Protein AF-A0A842D3A0-F1 (afdb_monomer)

Mean predicted aligned error: 6.14 Å

Foldseek 3Di:
DLVVLLVLLLVLLVLLQVQLVVLLVCLVPPPDDVVVSVVSNVSSVVSNVLSVVSNVLSVVSPPAHDPVSLVSLLVSLVVQCVQVVDPPDDDPNVSSVSSNVSSVVNVVVVVVVVVVVVVVVVVVVVVVVVVVD

Organism: NCBI:txid1552123

Sequence (133 aa):
MLLTARILVRIVCVVEFIFAFIAFIASFMGDGTQQEASIIGLIGLGLVIHGISGLVVASFMTWYISAKQIIFLILSGILLLCANLIEGVYINPTVGFLYIFAGIISVLYNLKAQQDEGEEKARQDKLNNEMNE

Solvent-accessible surface area (backbone atoms only — not comparable to full-atom values): 6808 Å² total; per-residue (Å²): 96,56,67,56,28,33,52,49,41,47,54,41,24,53,51,31,44,53,53,16,52,51,28,43,52,47,33,77,71,51,93,58,56,76,65,57,29,48,51,38,35,52,49,16,51,49,29,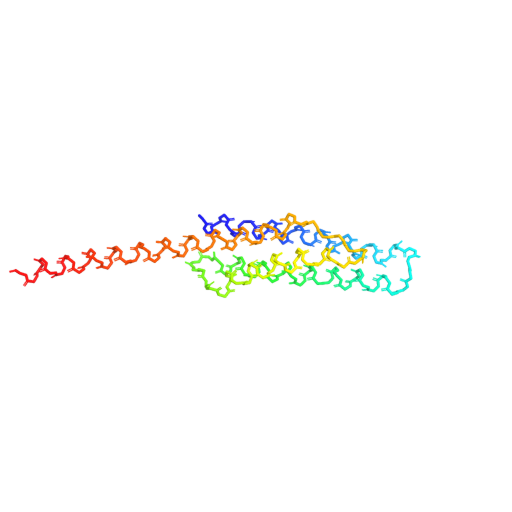42,55,49,22,52,51,40,46,53,51,36,65,58,47,72,88,57,79,53,69,65,58,35,51,47,28,36,52,52,10,50,52,43,44,55,49,48,74,41,86,97,43,86,52,71,52,65,51,14,52,50,28,32,49,28,18,51,43,48,49,56,44,52,56,50,54,54,49,54,54,50,52,50,49,56,50,52,53,50,54,53,52,66,73,74,110

Secondary structure (DSSP, 8-state):
-HHHHHHHHHHHHHHHHHHHHHHHHHHHH--S-HHHHHHHHHHHHHHHHHHHHHHHHHHHTTT---HHHHHHHHHHHHHHHHHTTSTT----HHHHHHHHHHHHHHHHHHHHHHHHHHHHHHHHHHHHHHH--

Structure (mmCIF, N/CA/C/O backbone):
data_AF-A0A842D3A0-F1
#
_entry.id   AF-A0A842D3A0-F1
#
loop_
_atom_site.group_PDB
_atom_site.id
_atom_site.type_symbol
_atom_site.label_atom_id
_atom_site.label_alt_id
_atom_site.label_comp_id
_atom_site.label_asym_id
_atom_site.label_entity_id
_atom_site.label_seq_id
_atom_site.pdbx_PDB_ins_code
_atom_site.Cartn_x
_atom_site.Cartn_y
_atom_site.Cartn_z
_atom_site.occupancy
_atom_site.B_iso_or_equiv
_atom_site.auth_seq_id
_atom_site.auth_comp_id
_atom_site.auth_asym_id
_atom_site.auth_atom_id
_atom_site.pdbx_PDB_model_num
ATOM 1 N N . MET A 1 1 ? -12.328 -8.180 8.471 1.00 76.62 1 MET A N 1
ATOM 2 C CA . MET A 1 1 ? -11.920 -6.858 7.940 1.00 76.62 1 MET A CA 1
ATOM 3 C C . MET A 1 1 ? -10.402 -6.693 7.971 1.00 76.62 1 MET A C 1
ATOM 5 O O . MET A 1 1 ? -9.816 -6.552 6.909 1.00 76.62 1 MET A O 1
ATOM 9 N N . LEU A 1 2 ? -9.745 -6.820 9.134 1.00 83.00 2 LEU A N 1
ATOM 10 C CA . LEU A 1 2 ? -8.279 -6.708 9.243 1.00 83.00 2 LEU A CA 1
ATOM 11 C C . LEU A 1 2 ? -7.508 -7.718 8.371 1.00 83.00 2 LEU A C 1
ATOM 13 O O . LEU A 1 2 ? -6.567 -7.358 7.671 1.00 83.00 2 LEU A O 1
ATOM 17 N N . LEU A 1 3 ? -7.945 -8.985 8.377 1.00 87.06 3 LEU A N 1
ATOM 18 C CA . LEU A 1 3 ? -7.373 -10.038 7.530 1.00 87.06 3 LEU A CA 1
ATOM 19 C C . LEU A 1 3 ? -7.492 -9.694 6.039 1.00 87.06 3 LEU A C 1
ATOM 21 O O . LEU A 1 3 ? -6.542 -9.877 5.287 1.00 87.06 3 LEU A O 1
ATOM 25 N N . THR A 1 4 ? -8.640 -9.153 5.627 1.00 87.56 4 THR A N 1
ATOM 26 C CA . THR A 1 4 ? -8.901 -8.723 4.249 1.00 87.56 4 THR A CA 1
ATOM 27 C C . THR A 1 4 ? -7.936 -7.619 3.830 1.00 87.56 4 THR A C 1
ATOM 29 O O . THR A 1 4 ? -7.279 -7.760 2.805 1.00 87.56 4 THR A O 1
ATOM 32 N N . ALA A 1 5 ? -7.783 -6.570 4.648 1.00 87.44 5 ALA A N 1
ATOM 33 C CA . ALA A 1 5 ? -6.826 -5.496 4.383 1.00 87.44 5 ALA A CA 1
ATOM 34 C C . ALA A 1 5 ? -5.387 -6.032 4.296 1.00 87.44 5 ALA A C 1
ATOM 36 O O . ALA A 1 5 ? -4.645 -5.677 3.386 1.00 87.44 5 ALA A O 1
ATOM 37 N N . ARG A 1 6 ? -5.012 -6.963 5.181 1.00 89.94 6 ARG A N 1
ATOM 38 C CA . ARG A 1 6 ? -3.683 -7.590 5.178 1.00 89.94 6 ARG A CA 1
ATOM 39 C C . ARG A 1 6 ? -3.398 -8.377 3.901 1.00 89.94 6 ARG A C 1
ATOM 41 O O . ARG A 1 6 ? -2.315 -8.255 3.336 1.00 89.94 6 ARG A O 1
ATOM 48 N N . ILE A 1 7 ? -4.348 -9.203 3.467 1.00 91.69 7 ILE A N 1
ATOM 49 C CA . ILE A 1 7 ? -4.224 -9.978 2.227 1.00 91.69 7 ILE A CA 1
ATOM 50 C C . ILE A 1 7 ? -4.131 -9.028 1.032 1.00 91.69 7 ILE A C 1
ATOM 52 O O . ILE A 1 7 ? -3.283 -9.230 0.169 1.00 91.69 7 ILE A O 1
ATOM 56 N N . LEU A 1 8 ? -4.939 -7.966 1.023 1.00 91.94 8 LEU A N 1
ATOM 57 C CA . LEU A 1 8 ? -4.940 -6.974 -0.047 1.00 91.94 8 LEU A CA 1
ATOM 58 C C . LEU A 1 8 ? -3.575 -6.296 -0.201 1.00 91.94 8 LEU A C 1
ATOM 60 O O . LEU A 1 8 ? -3.031 -6.274 -1.302 1.00 91.94 8 LEU A O 1
ATOM 64 N N . VAL A 1 9 ? -2.991 -5.827 0.906 1.00 92.44 9 VAL A N 1
ATOM 65 C CA . VAL A 1 9 ? -1.654 -5.212 0.905 1.00 92.44 9 VAL A CA 1
ATOM 66 C C . VAL A 1 9 ? -0.602 -6.204 0.413 1.00 92.44 9 VAL A C 1
ATOM 68 O O . VAL A 1 9 ? 0.223 -5.852 -0.416 1.00 92.44 9 VAL A O 1
ATOM 71 N N . ARG A 1 10 ? -0.660 -7.474 0.837 1.00 93.62 10 ARG A N 1
ATOM 72 C CA . ARG A 1 10 ? 0.281 -8.503 0.356 1.00 93.62 10 ARG A CA 1
ATOM 73 C C . ARG A 1 10 ? 0.177 -8.746 -1.148 1.00 93.62 10 ARG A C 1
ATOM 75 O O . ARG A 1 10 ? 1.209 -8.848 -1.801 1.00 93.62 10 ARG A O 1
ATOM 82 N N . ILE A 1 11 ? -1.041 -8.837 -1.688 1.00 91.88 11 ILE A N 1
ATOM 83 C CA . ILE A 1 11 ? -1.265 -8.989 -3.135 1.00 91.88 11 ILE A CA 1
ATOM 84 C C . ILE A 1 11 ? -0.659 -7.799 -3.876 1.00 91.88 11 ILE A C 1
ATOM 86 O O . ILE A 1 11 ? 0.076 -7.982 -4.841 1.00 91.88 11 ILE A O 1
ATOM 90 N N . VAL A 1 12 ? -0.924 -6.590 -3.385 1.00 93.12 12 VAL A N 1
ATOM 91 C CA . VAL A 1 12 ? -0.372 -5.360 -3.944 1.00 93.12 12 VAL A CA 1
ATOM 92 C C . VAL A 1 12 ? 1.159 -5.376 -3.931 1.00 93.12 12 VAL A C 1
ATOM 94 O O . VAL A 1 12 ? 1.758 -5.156 -4.979 1.00 93.12 12 VAL A O 1
ATOM 97 N N . CYS A 1 13 ? 1.800 -5.734 -2.816 1.00 93.62 13 CYS A N 1
ATOM 98 C CA . CYS A 1 13 ? 3.261 -5.822 -2.748 1.00 93.62 13 CYS A CA 1
ATOM 99 C C . CYS A 1 13 ? 3.836 -6.834 -3.752 1.00 93.62 13 CYS A C 1
ATOM 101 O O . CYS A 1 13 ? 4.860 -6.568 -4.373 1.00 93.62 13 CYS A O 1
ATOM 103 N N . VAL A 1 14 ? 3.180 -7.984 -3.955 1.00 93.25 14 VAL A N 1
ATOM 104 C CA . VAL A 1 14 ? 3.599 -8.959 -4.982 1.00 93.25 14 VAL A CA 1
ATOM 105 C C . VAL A 1 14 ? 3.542 -8.341 -6.378 1.00 93.25 14 VAL A C 1
ATOM 107 O O . VAL A 1 14 ? 4.475 -8.506 -7.161 1.00 93.25 14 VAL A O 1
ATOM 110 N N . VAL A 1 15 ? 2.478 -7.597 -6.678 1.00 91.25 15 VAL A N 1
ATOM 111 C CA . VAL A 1 15 ? 2.338 -6.890 -7.956 1.00 91.25 15 VAL A CA 1
ATOM 112 C C . VAL A 1 15 ? 3.431 -5.827 -8.120 1.00 91.25 15 VAL A C 1
ATOM 114 O O . VAL A 1 15 ? 4.023 -5.736 -9.193 1.00 91.25 15 VAL A O 1
ATOM 117 N N . GLU A 1 16 ? 3.771 -5.086 -7.064 1.00 91.56 16 GLU A N 1
ATOM 118 C CA . GLU A 1 16 ? 4.879 -4.119 -7.077 1.00 91.56 16 GLU A CA 1
ATOM 119 C C . GLU A 1 16 ? 6.224 -4.777 -7.385 1.00 91.56 16 GLU A C 1
ATOM 121 O O . GLU A 1 16 ? 6.977 -4.251 -8.201 1.00 91.56 16 GLU A O 1
ATOM 126 N N . PHE A 1 17 ? 6.509 -5.952 -6.813 1.00 93.19 17 PHE A N 1
ATOM 127 C CA . PHE A 1 17 ? 7.733 -6.692 -7.136 1.00 93.19 17 PHE A CA 1
ATOM 128 C C . PHE A 1 17 ? 7.772 -7.158 -8.593 1.00 93.19 17 PHE A C 1
ATOM 130 O O . PHE A 1 17 ? 8.830 -7.098 -9.218 1.00 93.19 17 PHE A O 1
ATOM 137 N N . ILE A 1 18 ? 6.635 -7.583 -9.152 1.00 91.81 18 ILE A N 1
ATOM 138 C CA . ILE A 1 18 ? 6.547 -7.952 -10.571 1.00 91.81 18 ILE A CA 1
ATOM 139 C C . ILE A 1 18 ? 6.857 -6.732 -11.449 1.00 91.81 18 ILE A C 1
ATOM 141 O O . ILE A 1 18 ? 7.696 -6.825 -12.345 1.00 91.81 18 ILE A O 1
ATOM 145 N N . PHE A 1 19 ? 6.243 -5.577 -11.171 1.00 89.06 19 PHE A N 1
ATOM 146 C CA . PHE A 1 19 ? 6.514 -4.343 -11.919 1.00 89.06 19 PHE A CA 1
ATOM 147 C C . PHE A 1 19 ? 7.953 -3.856 -11.751 1.00 89.06 19 PHE A C 1
ATOM 149 O O . PHE A 1 19 ? 8.570 -3.445 -12.731 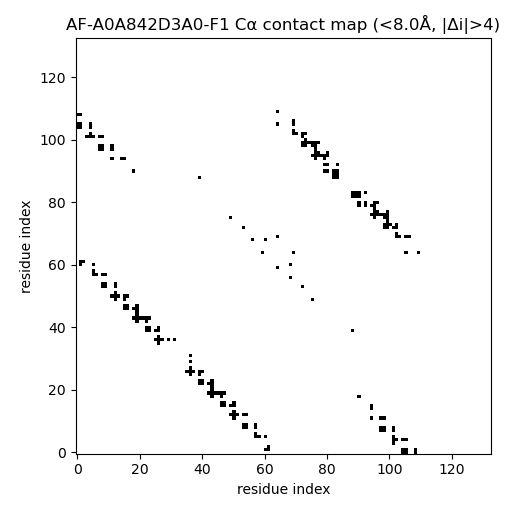1.00 89.06 19 PHE A O 1
ATOM 156 N N . ALA A 1 20 ? 8.511 -3.951 -10.545 1.00 90.62 20 ALA A N 1
ATOM 157 C CA . ALA A 1 20 ? 9.906 -3.617 -10.297 1.00 90.62 20 ALA A CA 1
ATOM 158 C C . ALA A 1 20 ? 10.853 -4.488 -11.128 1.00 90.62 20 ALA A C 1
ATOM 160 O O . ALA A 1 20 ? 11.787 -3.977 -11.740 1.00 90.62 20 ALA A O 1
ATOM 161 N N . PHE A 1 21 ? 10.591 -5.795 -11.193 1.00 90.31 21 PHE A N 1
ATOM 162 C CA . PHE A 1 21 ? 11.399 -6.721 -11.981 1.00 90.31 21 PHE A CA 1
ATOM 163 C C . PHE A 1 21 ? 11.325 -6.412 -13.480 1.00 90.31 21 PHE A C 1
ATOM 165 O O . PHE A 1 21 ? 12.355 -6.379 -14.153 1.00 90.31 21 PHE A O 1
ATOM 172 N N . ILE A 1 22 ? 10.128 -6.106 -13.989 1.00 88.25 22 ILE A N 1
ATOM 173 C CA . ILE A 1 22 ? 9.936 -5.665 -15.378 1.00 88.25 22 ILE A CA 1
ATOM 174 C C . ILE A 1 22 ? 10.705 -4.363 -15.644 1.00 88.25 22 ILE A C 1
ATOM 176 O O . ILE A 1 22 ? 11.396 -4.267 -16.656 1.00 88.25 22 ILE A O 1
ATOM 180 N N . ALA A 1 23 ? 10.637 -3.387 -14.732 1.00 85.00 23 ALA A N 1
ATOM 181 C CA . ALA A 1 23 ? 11.361 -2.123 -14.855 1.00 85.00 23 ALA A CA 1
ATOM 182 C C . ALA A 1 23 ? 12.884 -2.334 -14.875 1.00 85.00 23 ALA A C 1
ATOM 184 O O . ALA A 1 23 ? 13.574 -1.757 -15.713 1.00 85.00 23 ALA A O 1
ATOM 185 N N . PHE A 1 24 ? 13.418 -3.213 -14.022 1.00 87.00 24 PHE A N 1
ATOM 186 C CA . PHE A 1 24 ? 14.841 -3.552 -14.058 1.00 87.00 24 PHE A CA 1
ATOM 187 C C . PHE A 1 24 ? 15.244 -4.200 -15.382 1.00 87.00 24 PHE A C 1
ATOM 189 O O . PHE A 1 24 ? 16.224 -3.770 -15.981 1.00 87.00 24 PHE A O 1
ATOM 196 N N . ILE A 1 25 ? 14.480 -5.178 -15.880 1.00 85.12 25 ILE A N 1
ATOM 197 C CA . ILE A 1 25 ? 14.755 -5.792 -17.190 1.00 85.12 25 ILE A CA 1
ATOM 198 C C . ILE A 1 25 ? 14.746 -4.729 -18.297 1.00 85.12 25 ILE A C 1
ATOM 200 O O . ILE A 1 25 ? 15.674 -4.682 -19.104 1.00 85.12 25 ILE A O 1
ATOM 204 N N . ALA A 1 26 ? 13.746 -3.843 -18.306 1.00 82.62 26 ALA A N 1
ATOM 205 C CA . ALA A 1 26 ? 13.645 -2.761 -19.283 1.00 82.62 26 ALA A CA 1
ATOM 206 C C . ALA A 1 26 ? 14.839 -1.789 -19.217 1.00 82.62 26 ALA A C 1
ATOM 208 O O . ALA A 1 26 ? 15.321 -1.349 -20.256 1.00 82.62 26 ALA A O 1
ATOM 209 N N . SER A 1 27 ? 15.360 -1.511 -18.018 1.00 82.94 27 SER A N 1
ATOM 210 C CA . SER A 1 27 ? 16.550 -0.672 -17.808 1.00 82.94 27 SER A CA 1
ATOM 211 C C . SER A 1 27 ? 17.829 -1.279 -18.414 1.00 82.94 27 SER A C 1
ATOM 213 O O . SER A 1 27 ? 18.686 -0.535 -18.883 1.00 82.94 27 SER A O 1
ATOM 215 N N . PHE A 1 28 ? 17.950 -2.613 -18.470 1.00 79.44 28 PHE A N 1
ATOM 216 C CA . PHE A 1 28 ? 19.110 -3.299 -19.067 1.00 79.44 28 PHE A CA 1
ATOM 217 C C . PHE A 1 28 ? 18.958 -3.623 -20.560 1.00 79.44 28 PHE A C 1
ATOM 219 O O . PHE A 1 28 ? 19.966 -3.795 -21.243 1.00 79.44 28 PHE A O 1
ATOM 226 N N . MET A 1 29 ? 17.724 -3.764 -21.054 1.00 77.31 29 MET A N 1
ATOM 227 C CA . MET A 1 29 ? 17.436 -4.192 -22.432 1.00 77.31 29 MET A CA 1
ATOM 228 C C . MET A 1 29 ? 17.015 -3.052 -23.368 1.00 77.31 29 MET A C 1
ATOM 230 O O . MET A 1 29 ? 16.894 -3.277 -24.570 1.00 77.31 29 MET A O 1
ATOM 234 N N . GLY A 1 30 ? 16.737 -1.858 -22.842 1.00 65.75 30 GLY A N 1
ATOM 235 C CA . GLY A 1 30 ? 16.283 -0.726 -23.643 1.00 65.75 30 GLY A CA 1
ATOM 236 C C . GLY A 1 30 ? 17.418 -0.043 -24.408 1.00 65.75 30 GLY A C 1
ATOM 237 O O . GLY A 1 30 ? 18.399 0.375 -23.806 1.00 65.75 30 GLY A O 1
ATOM 238 N N . ASP A 1 31 ? 17.215 0.182 -25.710 1.00 61.78 31 ASP A N 1
ATOM 239 C CA . ASP A 1 31 ? 18.037 1.045 -26.589 1.00 61.78 31 ASP A CA 1
ATOM 240 C C . ASP A 1 31 ? 17.923 2.555 -26.247 1.00 61.78 31 ASP A C 1
ATOM 242 O O . ASP A 1 31 ? 18.302 3.427 -27.030 1.00 61.78 31 ASP A O 1
ATOM 246 N N . GLY A 1 32 ? 17.346 2.881 -25.086 1.00 64.12 32 GLY A N 1
ATOM 247 C CA . GLY A 1 32 ? 17.110 4.246 -24.630 1.00 64.12 32 GLY A CA 1
ATOM 248 C C . GLY A 1 32 ? 18.396 4.964 -24.231 1.00 64.12 32 GLY A C 1
ATOM 249 O O . GLY A 1 32 ? 19.461 4.369 -24.042 1.00 64.12 32 GLY A O 1
ATOM 250 N N . THR A 1 33 ? 18.296 6.280 -24.060 1.00 67.88 33 THR A N 1
ATOM 251 C CA . THR A 1 33 ? 19.434 7.056 -23.551 1.00 67.88 33 THR A CA 1
ATOM 252 C C . THR A 1 33 ? 19.804 6.583 -22.136 1.00 67.88 33 THR A C 1
ATOM 254 O O . THR A 1 33 ? 18.943 6.163 -21.361 1.00 67.88 33 THR A O 1
ATOM 257 N N . GLN A 1 34 ? 21.083 6.692 -21.745 1.00 73.44 34 GLN A N 1
ATOM 258 C CA . GLN A 1 34 ? 21.545 6.326 -20.389 1.00 73.44 34 GLN A CA 1
ATOM 259 C C . GLN A 1 34 ? 20.700 6.963 -19.267 1.00 73.44 34 GLN A C 1
ATOM 261 O O . GLN A 1 34 ? 20.576 6.406 -18.176 1.00 73.44 34 GLN A O 1
ATOM 266 N N . GLN A 1 35 ? 20.118 8.134 -19.532 1.00 73.62 35 GLN A N 1
ATOM 267 C CA . GLN A 1 35 ? 19.296 8.873 -18.585 1.00 73.62 35 GLN A CA 1
ATOM 268 C C . GLN A 1 35 ? 17.917 8.229 -18.370 1.00 73.62 35 GLN A C 1
ATOM 270 O O . GLN A 1 35 ? 17.479 8.110 -17.227 1.00 73.62 35 GLN A O 1
ATOM 275 N N . GLU A 1 36 ? 17.263 7.751 -19.428 1.00 72.69 36 GLU A N 1
ATOM 276 C CA . GLU A 1 36 ? 15.975 7.046 -19.335 1.00 72.69 36 GLU A CA 1
ATOM 277 C C . GLU A 1 36 ? 16.130 5.699 -18.622 1.00 72.69 36 GLU A C 1
ATOM 279 O O . GLU A 1 36 ? 15.353 5.380 -17.718 1.00 72.69 36 GLU A O 1
ATOM 284 N N . ALA A 1 37 ? 17.191 4.951 -18.945 1.00 74.75 37 ALA A N 1
ATOM 285 C CA . ALA A 1 37 ? 17.515 3.697 -18.268 1.00 74.75 37 ALA A CA 1
ATOM 286 C C . ALA A 1 37 ? 17.725 3.895 -16.753 1.00 74.75 37 ALA A C 1
ATOM 288 O O . ALA A 1 37 ? 17.274 3.069 -15.954 1.00 74.75 37 ALA A O 1
ATOM 289 N N . SER A 1 38 ? 18.347 5.012 -16.352 1.00 79.25 38 SER A N 1
ATOM 290 C CA . SER A 1 38 ? 18.551 5.382 -14.944 1.00 79.25 38 SER A CA 1
ATOM 291 C C . SER A 1 38 ? 17.234 5.697 -14.224 1.00 79.25 38 SER A C 1
ATOM 293 O O . SER A 1 38 ? 16.997 5.201 -13.121 1.00 79.25 38 SER A O 1
ATOM 295 N N . ILE A 1 39 ? 16.331 6.454 -14.859 1.00 82.38 39 ILE A N 1
ATOM 296 C CA . ILE A 1 39 ? 15.018 6.797 -14.284 1.00 82.38 39 ILE A CA 1
ATOM 297 C C . ILE A 1 39 ? 14.162 5.539 -14.086 1.00 82.38 39 ILE A C 1
ATOM 299 O O . ILE A 1 39 ? 13.608 5.336 -13.004 1.00 82.38 39 ILE A O 1
ATOM 303 N N . ILE A 1 40 ? 14.099 4.660 -15.089 1.00 82.94 40 ILE A N 1
ATOM 304 C CA . ILE A 1 40 ? 13.343 3.401 -15.007 1.00 82.94 40 ILE A CA 1
ATOM 305 C C . ILE A 1 40 ? 13.913 2.496 -13.903 1.00 82.94 40 ILE A C 1
ATOM 307 O O . ILE A 1 40 ? 13.154 1.921 -13.118 1.00 82.94 40 ILE A O 1
ATOM 311 N N . GLY A 1 41 ? 15.243 2.419 -13.781 1.00 84.19 41 GLY A N 1
ATOM 312 C CA . GLY A 1 41 ? 15.907 1.675 -12.707 1.00 84.19 41 GLY A CA 1
ATOM 313 C C . GLY A 1 41 ? 15.591 2.226 -11.310 1.00 84.19 41 GLY A C 1
ATOM 314 O O . GLY A 1 41 ? 15.319 1.454 -10.388 1.00 84.19 41 GLY A O 1
ATOM 315 N N . LEU A 1 42 ? 15.556 3.554 -11.152 1.00 87.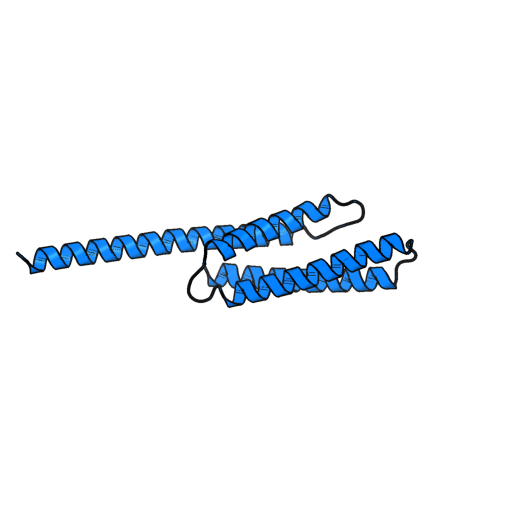44 42 LEU A N 1
ATOM 316 C CA . LEU A 1 42 ? 15.175 4.209 -9.89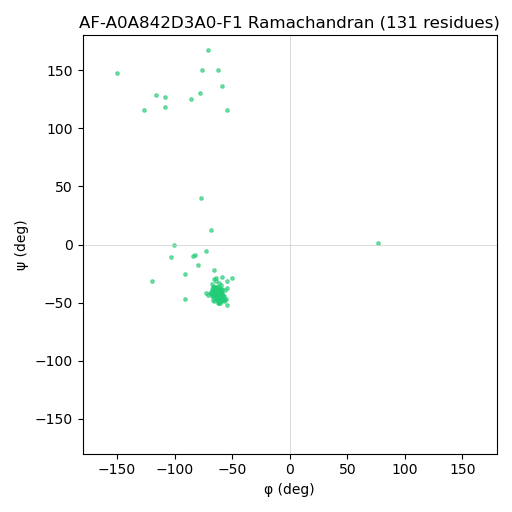5 1.00 87.44 42 LEU A CA 1
ATOM 317 C C . LEU A 1 42 ? 13.714 3.938 -9.519 1.00 87.44 42 LEU A C 1
ATOM 319 O O . LEU A 1 42 ? 13.425 3.695 -8.347 1.00 87.44 42 LEU A O 1
ATOM 323 N N . ILE A 1 43 ? 12.803 3.928 -10.494 1.00 87.50 43 ILE A N 1
ATOM 324 C CA . ILE A 1 43 ? 11.394 3.567 -10.269 1.00 87.50 43 ILE A CA 1
ATOM 325 C C . ILE A 1 43 ? 11.286 2.107 -9.828 1.00 87.50 43 ILE A C 1
ATOM 327 O O . ILE A 1 43 ? 10.596 1.817 -8.850 1.00 87.50 43 ILE A O 1
ATOM 331 N N . GLY A 1 44 ? 12.009 1.199 -10.492 1.00 88.81 44 GLY A N 1
ATOM 332 C CA . GLY A 1 44 ? 12.081 -0.209 -10.098 1.00 88.81 44 GLY A CA 1
ATOM 333 C C . GLY A 1 44 ? 12.559 -0.380 -8.655 1.00 88.81 44 GLY A C 1
ATOM 334 O O . GLY A 1 44 ? 11.906 -1.057 -7.861 1.00 88.81 44 GLY A O 1
ATOM 335 N N . LEU A 1 45 ? 13.638 0.307 -8.270 1.00 91.31 45 LEU A N 1
ATOM 336 C CA . LEU A 1 45 ? 14.138 0.303 -6.892 1.00 91.31 45 LEU A CA 1
ATOM 337 C C . LEU A 1 45 ? 13.111 0.872 -5.903 1.00 91.31 45 LEU A C 1
ATOM 339 O O . LEU A 1 45 ? 12.896 0.290 -4.837 1.00 91.31 45 LEU A O 1
ATOM 343 N N . GLY A 1 46 ? 12.452 1.974 -6.265 1.00 91.44 46 GLY A N 1
ATOM 344 C CA . GLY A 1 46 ? 11.384 2.578 -5.472 1.00 91.44 46 GLY A CA 1
ATOM 345 C C . GLY A 1 46 ? 10.237 1.602 -5.209 1.00 91.44 46 GLY A C 1
ATOM 346 O O . GLY A 1 46 ? 9.811 1.463 -4.063 1.00 91.44 46 GLY A O 1
ATOM 347 N N . LEU A 1 47 ? 9.801 0.863 -6.233 1.00 92.56 47 LEU A N 1
ATOM 348 C CA . LEU A 1 47 ? 8.759 -0.161 -6.114 1.00 92.56 47 LEU A CA 1
ATOM 349 C C . LEU A 1 47 ? 9.180 -1.325 -5.207 1.00 92.56 47 LEU A C 1
ATOM 351 O O . LEU A 1 47 ? 8.368 -1.785 -4.408 1.00 92.56 47 LEU A O 1
ATOM 355 N N . VAL A 1 48 ? 10.445 -1.765 -5.257 1.00 93.69 48 VAL A N 1
ATOM 356 C CA . VAL A 1 48 ? 10.963 -2.793 -4.329 1.00 93.69 48 VAL A CA 1
ATOM 357 C C . VAL A 1 48 ? 10.910 -2.305 -2.883 1.00 93.69 48 VAL A C 1
ATOM 359 O O . VAL A 1 48 ? 10.391 -3.006 -2.013 1.00 93.69 48 VAL A O 1
ATOM 362 N N . ILE A 1 49 ? 11.436 -1.106 -2.613 1.00 94.50 49 ILE A N 1
ATOM 363 C CA . ILE A 1 49 ? 11.465 -0.534 -1.258 1.00 94.50 49 ILE A CA 1
ATOM 364 C C . ILE A 1 49 ? 10.035 -0.334 -0.740 1.00 94.50 49 ILE A C 1
ATOM 366 O O . ILE A 1 49 ? 9.731 -0.665 0.413 1.00 94.50 49 ILE A O 1
ATOM 370 N N . HIS A 1 50 ? 9.141 0.152 -1.600 1.00 93.94 50 HIS A N 1
ATOM 371 C CA . HIS A 1 50 ? 7.735 0.335 -1.274 1.00 93.94 50 HIS A CA 1
ATOM 372 C C . HIS A 1 50 ? 7.039 -1.000 -0.960 1.00 93.94 50 HIS A C 1
ATOM 374 O O . HIS A 1 50 ? 6.420 -1.129 0.099 1.00 93.94 50 HIS A O 1
ATOM 380 N N . GLY A 1 51 ? 7.241 -2.026 -1.793 1.00 92.88 51 GLY A N 1
ATOM 381 C CA . GLY A 1 51 ? 6.696 -3.369 -1.584 1.00 92.88 51 GLY A CA 1
ATOM 382 C C . GLY A 1 51 ? 7.182 -4.026 -0.292 1.00 92.88 51 GLY A C 1
ATOM 383 O O . GLY A 1 51 ? 6.381 -4.588 0.457 1.00 92.88 51 GLY A O 1
ATOM 384 N N . ILE A 1 52 ? 8.471 -3.900 0.042 1.00 94.69 52 ILE A N 1
ATOM 385 C CA . ILE A 1 52 ? 9.009 -4.383 1.328 1.00 94.69 52 ILE A CA 1
ATOM 386 C C . ILE A 1 52 ? 8.343 -3.646 2.495 1.00 94.69 52 ILE A C 1
ATOM 388 O O . ILE A 1 52 ? 7.906 -4.280 3.458 1.00 94.69 52 ILE A O 1
ATOM 392 N N . SER A 1 53 ? 8.219 -2.322 2.403 1.00 92.12 53 SER A N 1
ATOM 393 C CA . SER A 1 53 ? 7.588 -1.506 3.447 1.00 92.12 53 SER A CA 1
ATOM 394 C C . SER A 1 53 ? 6.123 -1.899 3.664 1.00 92.12 53 SER A C 1
ATOM 396 O O . SER A 1 53 ? 5.689 -2.062 4.807 1.00 92.12 53 SER A O 1
ATOM 398 N N . GLY A 1 54 ? 5.378 -2.142 2.582 1.00 92.12 54 GLY A N 1
ATOM 399 C CA . GLY A 1 54 ? 4.005 -2.641 2.635 1.00 92.12 54 GLY A CA 1
ATOM 400 C C . GLY A 1 54 ? 3.889 -4.019 3.291 1.00 92.12 54 GLY A C 1
ATOM 401 O O . GLY A 1 54 ? 3.017 -4.224 4.140 1.00 92.12 54 GLY A O 1
ATOM 402 N N . LEU A 1 55 ? 4.808 -4.947 2.996 1.00 93.31 55 LEU A N 1
ATOM 403 C CA . LEU A 1 55 ? 4.858 -6.261 3.655 1.00 93.31 55 LEU A CA 1
ATOM 404 C C . LEU A 1 55 ? 5.132 -6.154 5.159 1.00 93.31 55 LEU A C 1
ATOM 406 O O . LEU A 1 55 ? 4.508 -6.869 5.955 1.00 93.31 55 LEU A O 1
ATOM 410 N N . VAL A 1 56 ? 6.041 -5.260 5.556 1.00 91.50 56 VAL A N 1
ATOM 411 C CA . VAL A 1 56 ? 6.329 -4.974 6.967 1.00 91.50 56 VAL A CA 1
ATOM 412 C C . VAL A 1 56 ? 5.069 -4.443 7.652 1.00 91.50 56 VAL A C 1
ATOM 414 O O . VAL A 1 56 ? 4.638 -5.004 8.661 1.00 91.50 56 VAL A O 1
ATOM 417 N N . VAL A 1 57 ? 4.410 -3.440 7.064 1.00 89.50 57 VAL A N 1
ATOM 418 C CA . VAL A 1 57 ? 3.150 -2.884 7.583 1.00 89.50 57 VAL A CA 1
ATOM 419 C C . VAL A 1 57 ? 2.082 -3.968 7.718 1.00 89.50 57 VAL A C 1
ATOM 421 O O . VAL A 1 57 ? 1.514 -4.118 8.801 1.00 89.50 57 VAL A O 1
ATOM 424 N N . ALA A 1 58 ? 1.869 -4.780 6.681 1.00 88.50 58 ALA A N 1
ATOM 425 C CA . ALA A 1 58 ? 0.900 -5.874 6.691 1.00 88.50 58 ALA A CA 1
ATOM 426 C C . ALA A 1 58 ? 1.186 -6.912 7.790 1.00 88.50 58 ALA A C 1
ATOM 428 O O . ALA A 1 58 ? 0.259 -7.470 8.379 1.00 88.50 58 ALA A O 1
ATOM 429 N N . SER A 1 59 ? 2.457 -7.169 8.097 1.00 87.50 59 SER A N 1
ATOM 430 C CA . SER A 1 59 ? 2.850 -8.102 9.163 1.00 87.50 59 SER A CA 1
ATOM 431 C C . SER A 1 59 ? 2.480 -7.577 10.554 1.00 87.50 59 SER A C 1
ATOM 433 O O . SER A 1 59 ? 2.044 -8.349 11.413 1.00 87.50 59 SER A O 1
ATOM 435 N N . PHE A 1 60 ? 2.545 -6.258 10.749 1.00 85.25 60 PHE A N 1
ATOM 436 C CA . PHE A 1 60 ? 2.144 -5.598 11.994 1.00 85.25 60 PHE A CA 1
ATOM 437 C C . PHE A 1 60 ? 0.637 -5.314 12.104 1.00 85.25 60 PHE A C 1
ATOM 439 O O . PHE A 1 60 ? 0.164 -4.991 13.189 1.00 85.25 60 PHE A O 1
ATOM 446 N N . MET A 1 61 ? -0.153 -5.478 11.037 1.00 81.69 61 MET A N 1
ATOM 447 C CA . MET A 1 61 ? -1.626 -5.379 11.072 1.00 81.69 61 MET A CA 1
ATOM 448 C C . MET A 1 61 ? -2.273 -6.650 11.664 1.00 81.69 61 MET A C 1
ATOM 450 O O . MET A 1 61 ? -3.250 -7.159 11.114 1.00 81.69 61 MET A O 1
ATOM 454 N N . THR A 1 62 ? -1.696 -7.246 12.713 1.00 70.62 62 THR A N 1
ATOM 455 C CA . THR A 1 62 ? -2.120 -8.542 13.281 1.00 70.62 62 THR A CA 1
ATOM 456 C C . THR A 1 62 ? -3.148 -8.423 14.394 1.00 70.62 62 THR A C 1
ATOM 458 O O . THR A 1 62 ? -4.153 -9.128 14.337 1.00 70.62 62 THR A O 1
ATOM 461 N N . TRP A 1 63 ? -2.921 -7.518 15.344 1.00 60.97 63 TRP A N 1
ATOM 462 C CA . TRP A 1 63 ? -3.714 -7.406 16.576 1.00 60.97 63 TRP A CA 1
ATOM 463 C C . TRP A 1 63 ? -4.402 -6.050 16.731 1.00 60.97 63 TRP A C 1
ATOM 465 O O . TRP A 1 63 ? -5.499 -5.961 17.266 1.00 60.97 63 TRP A O 1
ATOM 475 N N . TYR A 1 64 ? -3.775 -4.999 16.212 1.00 67.75 64 TYR A N 1
ATOM 476 C CA . TYR A 1 64 ? -4.263 -3.630 16.245 1.00 67.75 64 TYR A CA 1
ATOM 477 C C . TYR A 1 64 ? -3.741 -2.902 15.009 1.00 67.75 64 TYR A C 1
ATOM 479 O O . TYR A 1 64 ? -2.648 -3.203 14.519 1.00 67.75 64 TYR A O 1
ATOM 487 N N . ILE A 1 65 ? -4.521 -1.956 14.498 1.00 80.81 65 ILE A N 1
ATOM 488 C CA . ILE A 1 65 ? -4.080 -1.048 13.447 1.00 80.81 65 ILE A CA 1
ATOM 489 C C . ILE A 1 65 ? -3.887 0.332 14.052 1.00 80.81 65 ILE A C 1
ATOM 491 O O . ILE A 1 65 ? -4.819 0.973 14.534 1.00 80.81 65 ILE A O 1
ATOM 495 N N . SER A 1 66 ? -2.654 0.816 13.984 1.00 86.50 66 SER A N 1
ATOM 496 C CA . SER A 1 66 ? -2.342 2.193 14.336 1.00 86.50 66 SER A CA 1
ATOM 497 C C . SER A 1 66 ? -2.773 3.153 13.228 1.00 86.50 66 SER A C 1
ATOM 499 O O . SER A 1 66 ? -2.701 2.838 12.037 1.00 86.50 66 SER A O 1
ATOM 501 N N . ALA A 1 67 ? -3.117 4.385 13.611 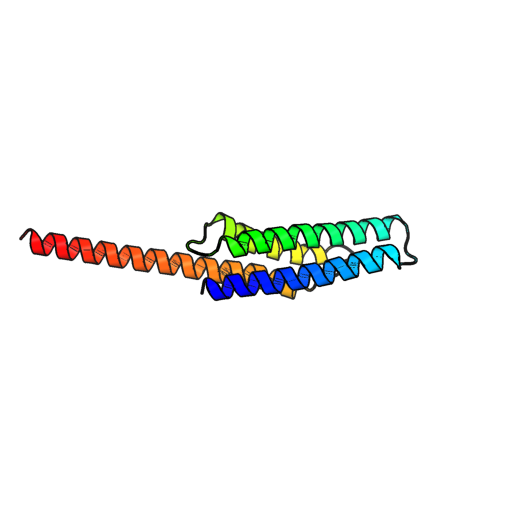1.00 86.06 67 ALA A N 1
ATOM 502 C CA . ALA A 1 67 ? -3.370 5.467 12.660 1.00 86.06 67 ALA A CA 1
ATOM 503 C C . ALA A 1 67 ? -2.189 5.686 11.693 1.00 86.0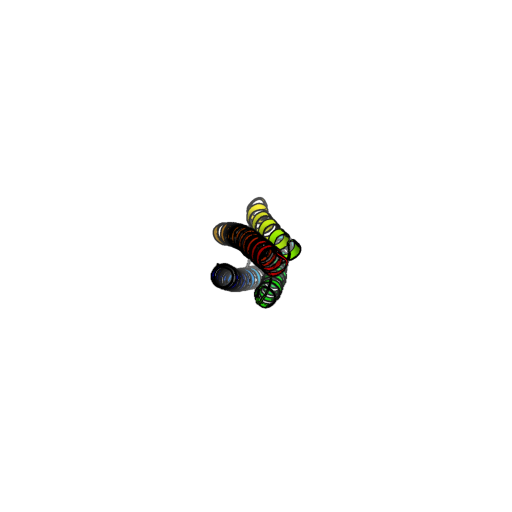6 67 ALA A C 1
ATOM 505 O O . ALA A 1 67 ? -2.399 6.003 10.529 1.00 86.06 67 ALA A O 1
ATOM 506 N N . LYS A 1 68 ? -0.948 5.437 12.140 1.00 89.38 68 LYS A N 1
ATOM 507 C CA . LYS A 1 68 ? 0.258 5.534 11.302 1.00 89.38 68 LYS A CA 1
ATOM 508 C C . LYS A 1 68 ? 0.237 4.538 10.141 1.00 89.38 68 LYS A C 1
ATOM 510 O O . LYS A 1 68 ? 0.585 4.906 9.026 1.00 89.38 68 LYS A O 1
ATOM 515 N N . GLN A 1 69 ? -0.200 3.302 10.387 1.00 90.19 69 GLN A N 1
ATOM 516 C CA . GLN A 1 69 ? -0.333 2.288 9.336 1.00 90.19 69 GLN A CA 1
ATOM 517 C C . GLN A 1 69 ? -1.443 2.661 8.351 1.00 90.19 69 GLN A C 1
ATOM 519 O O . GLN A 1 69 ? -1.251 2.523 7.152 1.00 90.19 69 GLN A O 1
ATOM 524 N N . ILE A 1 70 ? -2.572 3.193 8.830 1.00 90.25 70 ILE A N 1
ATOM 525 C CA . ILE A 1 70 ? -3.651 3.677 7.952 1.00 90.25 70 ILE A CA 1
ATOM 526 C C . ILE A 1 70 ? -3.146 4.808 7.053 1.00 90.25 70 ILE A C 1
ATOM 528 O O . ILE A 1 70 ? -3.322 4.750 5.840 1.00 90.25 70 ILE A O 1
ATOM 532 N N . ILE A 1 71 ? -2.496 5.814 7.643 1.00 91.56 71 ILE A N 1
ATOM 533 C CA . ILE A 1 71 ? -1.937 6.955 6.909 1.00 91.56 71 ILE A CA 1
ATOM 534 C C . ILE A 1 71 ? -0.927 6.472 5.870 1.00 91.56 71 ILE A C 1
ATOM 536 O O . ILE A 1 71 ? -0.992 6.916 4.728 1.00 91.56 71 ILE A O 1
ATOM 540 N N . PHE A 1 72 ? -0.052 5.529 6.237 1.00 93.25 72 PHE A N 1
ATOM 541 C CA . PHE A 1 72 ? 0.865 4.898 5.293 1.00 93.25 72 PHE A CA 1
ATOM 542 C C . PHE A 1 72 ? 0.108 4.306 4.099 1.00 93.25 72 PHE A C 1
ATOM 544 O O . PHE A 1 72 ? 0.414 4.669 2.975 1.00 93.25 72 PHE A O 1
ATOM 551 N N . LEU A 1 73 ? -0.925 3.485 4.321 1.00 93.81 73 LEU A N 1
ATOM 552 C CA . LEU A 1 73 ? -1.685 2.857 3.231 1.00 93.81 73 LEU A CA 1
ATOM 553 C C . LEU A 1 73 ? -2.325 3.886 2.286 1.00 93.81 73 LEU A C 1
ATOM 555 O O . LEU A 1 73 ? -2.249 3.733 1.069 1.00 93.81 73 LEU A O 1
ATOM 559 N N . ILE A 1 74 ? -2.928 4.947 2.829 1.00 93.88 74 ILE A N 1
ATOM 560 C CA . ILE A 1 74 ? -3.548 6.001 2.013 1.00 93.88 74 ILE A CA 1
ATOM 561 C C . 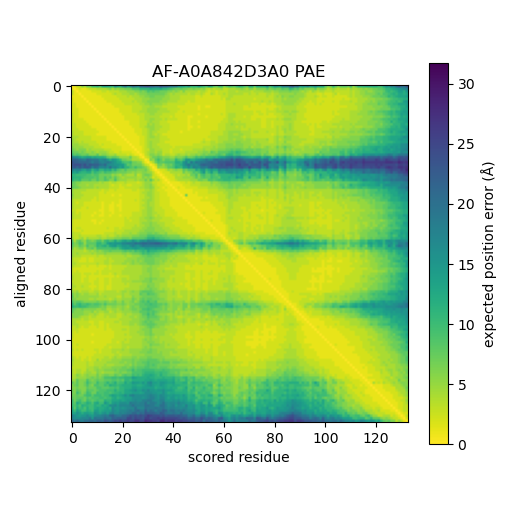ILE A 1 74 ? -2.490 6.773 1.215 1.00 93.88 74 ILE A C 1
ATOM 563 O O . ILE A 1 74 ? -2.648 6.953 0.007 1.00 93.88 74 ILE A O 1
ATOM 567 N N . LEU A 1 75 ? -1.402 7.203 1.864 1.00 94.69 75 LEU A N 1
ATOM 568 C CA . LEU A 1 75 ? -0.329 7.958 1.209 1.00 94.69 75 LEU A CA 1
ATOM 569 C C . LEU A 1 75 ? 0.401 7.122 0.157 1.00 94.69 75 LEU A C 1
ATOM 571 O O . LEU A 1 75 ? 0.662 7.625 -0.931 1.00 94.69 75 LEU A O 1
ATOM 575 N N . SER A 1 76 ? 0.671 5.850 0.447 1.00 93.44 76 SER A N 1
ATOM 576 C CA . SER A 1 76 ? 1.226 4.879 -0.498 1.00 93.44 76 SER A CA 1
ATOM 577 C C . SER A 1 76 ? 0.376 4.773 -1.758 1.00 93.44 76 SER A C 1
ATOM 579 O O . SER A 1 76 ? 0.893 4.856 -2.871 1.00 93.44 76 SER A O 1
ATOM 581 N N . GLY A 1 77 ? -0.943 4.651 -1.598 1.00 92.88 77 GLY A N 1
ATOM 582 C CA . GLY A 1 77 ? -1.837 4.576 -2.744 1.00 92.88 77 GLY A CA 1
ATOM 583 C C . GLY A 1 77 ? -1.870 5.863 -3.569 1.00 92.88 77 GLY A C 1
ATOM 584 O O . GLY A 1 77 ? -1.825 5.792 -4.795 1.00 92.88 77 GLY A O 1
ATOM 585 N N . ILE A 1 78 ? -1.863 7.033 -2.921 1.00 93.81 78 ILE A N 1
ATOM 586 C CA . ILE A 1 78 ? -1.760 8.331 -3.612 1.00 93.81 78 ILE A CA 1
ATOM 587 C C . ILE A 1 78 ? -0.431 8.437 -4.368 1.00 93.81 78 ILE A C 1
ATOM 589 O O . ILE A 1 78 ? -0.430 8.814 -5.536 1.00 93.81 78 ILE A O 1
ATOM 593 N N . LEU A 1 79 ? 0.687 8.067 -3.741 1.00 91.62 79 LEU A N 1
ATOM 594 C CA . LEU A 1 79 ? 2.017 8.148 -4.345 1.00 91.62 79 LEU A CA 1
ATOM 595 C C . LEU A 1 79 ? 2.117 7.294 -5.618 1.00 91.62 79 LEU A C 1
ATOM 597 O O . LEU A 1 79 ? 2.619 7.765 -6.637 1.00 91.62 79 LEU A O 1
ATOM 601 N N . LEU A 1 80 ? 1.580 6.071 -5.584 1.00 90.88 80 LEU A N 1
ATOM 602 C CA . LEU A 1 80 ? 1.524 5.176 -6.746 1.00 90.88 80 LEU A CA 1
ATOM 603 C C . LEU A 1 80 ? 0.650 5.730 -7.877 1.00 90.88 80 LEU A C 1
ATOM 605 O O . LEU A 1 80 ? 0.984 5.569 -9.049 1.00 90.88 80 LEU A O 1
ATOM 609 N N . LEU A 1 81 ? -0.457 6.399 -7.546 1.00 92.62 81 LEU A N 1
ATOM 610 C CA . LEU A 1 81 ? -1.288 7.075 -8.544 1.00 92.62 81 LEU A CA 1
ATOM 611 C C . LEU A 1 81 ? -0.547 8.272 -9.154 1.00 92.62 81 LEU A C 1
ATOM 613 O O . LEU A 1 81 ? -0.536 8.419 -10.374 1.00 92.62 81 LEU A O 1
ATOM 617 N N . CYS A 1 82 ? 0.124 9.080 -8.329 1.00 89.44 82 CYS A N 1
ATOM 618 C CA . CYS A 1 82 ? 0.900 10.239 -8.770 1.00 89.44 82 CYS A CA 1
ATOM 619 C C . CYS A 1 82 ? 2.096 9.868 -9.653 1.00 89.44 82 CYS A C 1
ATOM 621 O O . CYS A 1 82 ? 2.463 10.659 -10.516 1.00 89.44 82 CYS A O 1
ATOM 623 N N . ALA A 1 83 ? 2.684 8.681 -9.489 1.00 85.19 83 ALA A N 1
ATOM 624 C CA . ALA A 1 83 ? 3.780 8.223 -10.343 1.00 85.19 83 ALA A CA 1
ATOM 625 C C . ALA A 1 83 ? 3.394 8.158 -11.834 1.00 85.19 83 ALA A C 1
ATOM 627 O O . ALA A 1 83 ? 4.244 8.383 -12.688 1.00 85.19 83 ALA A O 1
ATOM 628 N N . ASN A 1 84 ? 2.112 7.940 -12.153 1.00 85.94 84 ASN A N 1
ATOM 629 C CA . ASN A 1 84 ? 1.602 7.964 -13.532 1.00 85.94 84 ASN A CA 1
ATOM 630 C C . ASN A 1 84 ? 1.513 9.373 -14.145 1.00 85.94 84 ASN A C 1
ATOM 632 O O . ASN A 1 84 ? 1.167 9.507 -15.314 1.00 85.94 84 ASN A O 1
ATOM 636 N N . LEU A 1 85 ? 1.780 10.429 -13.371 1.00 86.75 85 LEU A N 1
ATOM 637 C CA . LEU A 1 85 ? 1.885 11.795 -13.893 1.00 86.75 85 LEU A CA 1
ATOM 638 C C . LEU A 1 85 ? 3.274 12.079 -14.486 1.00 86.75 85 LEU A C 1
ATOM 640 O O . LEU A 1 85 ? 3.471 13.131 -15.089 1.00 86.75 85 LEU A O 1
ATOM 644 N N . ILE A 1 86 ? 4.235 11.170 -14.293 1.00 82.69 86 ILE A N 1
ATOM 645 C CA . ILE A 1 86 ? 5.584 11.277 -14.844 1.00 82.69 86 ILE A CA 1
ATOM 646 C C . ILE A 1 86 ? 5.566 10.707 -16.265 1.00 82.69 86 ILE A C 1
ATOM 648 O O . ILE A 1 86 ? 5.149 9.571 -16.488 1.00 82.69 86 ILE A O 1
ATOM 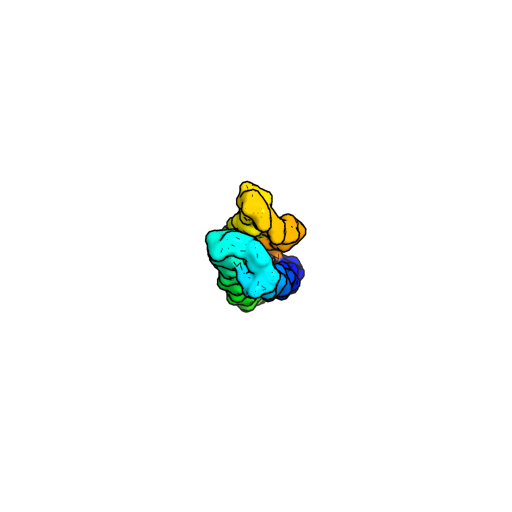652 N N . GLU A 1 87 ? 6.022 11.498 -17.233 1.00 78.88 87 GLU A N 1
ATOM 653 C CA . GLU A 1 87 ? 6.089 11.079 -18.632 1.00 78.88 87 GLU A CA 1
ATOM 654 C C . GLU A 1 87 ? 6.976 9.835 -18.799 1.00 78.88 87 GLU A C 1
ATOM 656 O O . GLU A 1 87 ? 8.034 9.716 -18.181 1.00 78.88 87 GLU A O 1
ATOM 661 N N . GLY A 1 88 ? 6.517 8.876 -19.608 1.00 74.94 88 GLY A N 1
ATOM 662 C CA . GLY A 1 88 ? 7.213 7.603 -19.822 1.00 74.94 88 GLY A CA 1
ATOM 663 C C . GLY A 1 88 ? 7.078 6.588 -18.679 1.00 74.94 88 GLY A C 1
ATOM 664 O O . GLY A 1 88 ? 7.616 5.487 -18.786 1.00 74.94 88 GLY A O 1
ATOM 665 N N . VAL A 1 89 ? 6.339 6.908 -17.610 1.00 77.81 89 VAL A N 1
ATOM 666 C CA . VAL A 1 89 ? 6.113 6.010 -16.471 1.00 77.81 89 VAL A CA 1
ATOM 667 C C . VAL A 1 89 ? 4.681 5.495 -16.475 1.00 77.81 89 VAL A C 1
ATOM 669 O O . VAL A 1 89 ? 3.724 6.263 -16.477 1.00 77.81 89 VAL A O 1
ATOM 672 N N . TYR A 1 90 ? 4.534 4.172 -16.414 1.00 82.25 90 TYR A N 1
ATOM 673 C CA . TYR A 1 90 ? 3.245 3.526 -16.203 1.00 82.25 90 TYR A CA 1
ATOM 674 C C . TYR A 1 90 ? 3.325 2.562 -15.022 1.00 82.25 90 TYR A C 1
ATOM 676 O O . TYR A 1 90 ? 4.029 1.552 -15.064 1.00 82.25 90 TYR A O 1
ATOM 684 N N . ILE A 1 91 ? 2.567 2.867 -13.973 1.00 80.56 91 ILE A N 1
ATOM 685 C CA . ILE A 1 91 ? 2.315 1.976 -12.843 1.00 80.56 91 ILE A CA 1
ATOM 686 C C . ILE A 1 91 ? 0.826 1.675 -12.847 1.00 80.56 91 ILE A C 1
ATOM 688 O O . ILE A 1 91 ? 0.010 2.593 -12.856 1.00 80.56 91 ILE A O 1
ATOM 692 N N . ASN A 1 92 ? 0.444 0.399 -12.803 1.00 85.38 92 ASN A N 1
ATOM 693 C CA . ASN A 1 92 ? -0.969 0.041 -12.839 1.00 85.38 92 ASN A CA 1
ATOM 694 C C . ASN A 1 92 ? -1.749 0.771 -11.713 1.00 85.38 92 ASN A C 1
ATOM 696 O O . ASN A 1 92 ? -1.508 0.506 -10.531 1.00 85.38 92 ASN A O 1
ATOM 700 N N . PRO A 1 93 ? -2.703 1.664 -12.049 1.00 87.00 93 PRO A N 1
ATOM 701 C CA . PRO A 1 93 ? -3.381 2.507 -11.065 1.00 87.00 93 PRO A CA 1
ATOM 702 C C . PRO A 1 93 ? -4.245 1.698 -10.094 1.00 87.00 93 PRO A C 1
ATOM 704 O O . PRO A 1 93 ? -4.496 2.144 -8.973 1.00 87.00 93 PRO A O 1
ATOM 707 N N . THR A 1 94 ? -4.651 0.479 -10.471 1.00 89.06 94 THR A N 1
ATOM 708 C CA . THR A 1 94 ? -5.342 -0.452 -9.572 1.00 89.06 94 THR A CA 1
ATOM 709 C C . THR A 1 94 ? -4.533 -0.691 -8.299 1.00 89.06 94 THR A C 1
ATOM 711 O O . THR A 1 94 ? -5.111 -0.730 -7.220 1.00 89.06 94 THR A O 1
ATOM 714 N N . VAL A 1 95 ? -3.203 -0.770 -8.389 1.00 88.19 95 VAL A N 1
ATOM 715 C CA . VAL A 1 95 ? -2.315 -0.982 -7.234 1.00 88.19 95 VAL A CA 1
ATOM 716 C C . VAL A 1 95 ? -2.473 0.151 -6.210 1.00 88.19 95 VAL A C 1
ATOM 718 O O . VAL A 1 95 ? -2.647 -0.108 -5.018 1.00 88.19 95 VAL A O 1
ATOM 721 N N . GLY A 1 96 ? -2.514 1.402 -6.679 1.00 91.75 96 GLY A N 1
ATOM 722 C CA . GLY A 1 96 ? -2.724 2.571 -5.824 1.00 91.75 96 GLY A CA 1
ATOM 723 C C . GLY A 1 96 ? -4.116 2.603 -5.186 1.00 91.75 96 GLY A C 1
ATOM 724 O O . GLY A 1 96 ? -4.249 2.816 -3.977 1.00 91.75 96 GLY A O 1
ATOM 725 N N . PHE A 1 97 ? -5.164 2.299 -5.960 1.00 93.62 97 PHE A N 1
ATOM 726 C CA . PHE A 1 97 ? -6.528 2.209 -5.426 1.00 93.62 97 PHE A CA 1
ATOM 727 C C . PHE A 1 97 ? -6.685 1.107 -4.375 1.00 93.62 97 PHE A C 1
ATOM 729 O O . PHE A 1 97 ? -7.381 1.309 -3.380 1.00 93.62 97 PHE A O 1
ATOM 736 N N . LEU A 1 98 ? -6.027 -0.040 -4.555 1.00 93.50 98 LEU A N 1
ATOM 737 C CA . LEU A 1 98 ? -6.070 -1.137 -3.589 1.00 93.50 98 LEU A CA 1
ATOM 738 C C . LEU A 1 98 ? -5.403 -0.764 -2.257 1.00 93.50 98 LEU A C 1
ATOM 740 O O . LEU A 1 98 ? -5.926 -1.131 -1.204 1.00 93.50 98 LEU A O 1
ATOM 744 N N . TYR A 1 99 ? -4.314 0.012 -2.279 1.00 93.00 99 TYR A N 1
ATOM 745 C CA . TYR A 1 99 ? -3.714 0.578 -1.064 1.00 93.00 99 TYR A CA 1
ATOM 746 C C . TYR A 1 99 ? -4.681 1.513 -0.326 1.00 93.00 99 TYR A C 1
ATOM 748 O O . TYR A 1 99 ? -4.902 1.353 0.878 1.00 93.00 99 TYR A O 1
ATOM 756 N N . ILE A 1 100 ? -5.323 2.437 -1.052 1.00 94.94 100 ILE A N 1
ATOM 757 C CA . ILE A 1 100 ? -6.324 3.350 -0.475 1.00 94.94 100 ILE A CA 1
ATOM 758 C C . ILE A 1 100 ? -7.487 2.553 0.124 1.00 94.94 100 ILE A C 1
ATOM 760 O O . ILE A 1 100 ? -7.898 2.794 1.260 1.00 94.94 100 ILE A O 1
ATOM 764 N N . PHE A 1 101 ? -7.983 1.556 -0.606 1.00 94.62 101 PHE A N 1
ATOM 765 C CA . PHE A 1 101 ? -9.076 0.706 -0.152 1.00 94.62 101 PHE A CA 1
ATOM 766 C C . PHE A 1 101 ? -8.701 -0.111 1.094 1.00 94.62 101 PHE A C 1
ATOM 768 O O . PHE A 1 101 ? -9.498 -0.194 2.032 1.00 94.62 101 PHE A O 1
ATOM 775 N N . ALA A 1 102 ? -7.473 -0.642 1.169 1.00 93.06 102 ALA A N 1
ATOM 776 C CA . ALA A 1 102 ? -6.957 -1.283 2.380 1.00 93.06 102 ALA A CA 1
ATOM 777 C C . ALA A 1 102 ? -6.953 -0.316 3.575 1.00 93.06 102 ALA A C 1
ATOM 779 O O . ALA A 1 102 ? -7.345 -0.702 4.681 1.00 93.06 102 ALA A O 1
ATOM 780 N N . GLY A 1 103 ? -6.558 0.943 3.353 1.00 92.50 103 GLY A N 1
ATOM 781 C CA . GLY A 1 103 ? -6.618 2.005 4.357 1.00 92.50 103 GLY A CA 1
ATOM 782 C C . GLY A 1 103 ? -8.046 2.278 4.838 1.00 92.50 103 GLY A C 1
ATOM 783 O O . GLY A 1 103 ? -8.286 2.308 6.043 1.00 92.50 103 GLY A O 1
ATOM 784 N N . ILE A 1 104 ? -9.018 2.372 3.926 1.00 94.38 104 ILE A N 1
ATOM 785 C CA . ILE A 1 104 ? -10.437 2.579 4.268 1.00 94.38 104 ILE A CA 1
ATOM 786 C C . ILE A 1 104 ? -10.991 1.407 5.090 1.00 94.38 104 ILE A C 1
ATOM 788 O O . ILE A 1 104 ? -11.599 1.628 6.137 1.00 94.38 104 ILE A O 1
ATOM 792 N N . ILE A 1 105 ? -10.741 0.157 4.678 1.00 92.62 105 ILE A N 1
ATOM 793 C CA . ILE A 1 105 ? -11.147 -1.033 5.454 1.00 92.62 105 ILE A CA 1
ATOM 794 C C . ILE A 1 105 ? -10.559 -0.980 6.869 1.00 92.62 105 ILE A C 1
ATOM 796 O O . ILE A 1 105 ? -11.218 -1.352 7.842 1.00 92.62 105 ILE A O 1
ATOM 800 N N . SER A 1 106 ? -9.317 -0.517 6.979 1.00 90.94 106 SER A N 1
ATOM 801 C CA . SER A 1 106 ? -8.603 -0.396 8.246 1.00 90.94 106 SER A CA 1
ATOM 802 C C . SER A 1 106 ? -9.216 0.676 9.159 1.00 90.94 106 SER A C 1
ATOM 804 O O . SER A 1 106 ? -9.351 0.441 10.358 1.00 90.94 106 SER A O 1
ATOM 806 N N . VAL A 1 107 ? -9.670 1.806 8.602 1.00 91.50 107 VAL A N 1
ATOM 807 C CA . VAL A 1 107 ? -10.442 2.828 9.338 1.00 91.50 107 VAL A CA 1
ATOM 808 C C . VAL A 1 107 ? -11.754 2.251 9.860 1.00 91.50 107 VAL A C 1
ATOM 810 O O . VAL A 1 107 ? -12.052 2.393 11.044 1.00 91.50 107 VAL A O 1
ATOM 813 N N . LEU A 1 108 ? -12.519 1.569 9.003 1.00 91.50 108 LEU A N 1
ATOM 814 C CA . LEU A 1 108 ? -13.806 0.981 9.390 1.00 91.50 108 LEU A CA 1
ATOM 815 C C . LEU A 1 108 ? -13.648 -0.055 10.505 1.00 91.50 108 LEU A C 1
ATOM 817 O O . LEU A 1 108 ? -14.466 -0.104 11.422 1.00 91.50 108 LEU A O 1
ATOM 821 N N . TYR A 1 109 ? -12.578 -0.853 10.458 1.00 89.75 109 TYR A N 1
ATOM 822 C CA . TYR A 1 109 ? -12.259 -1.779 11.539 1.00 89.75 109 TYR A CA 1
ATOM 823 C C . TYR A 1 109 ? -11.984 -1.050 12.859 1.00 89.75 109 TYR A C 1
ATOM 825 O O . TYR A 1 109 ? -12.534 -1.441 13.885 1.00 89.75 109 TYR A O 1
ATOM 833 N N . ASN A 1 110 ? -11.170 0.010 12.838 1.00 89.00 110 ASN A N 1
ATOM 834 C CA . ASN A 1 110 ? -10.848 0.769 14.048 1.00 89.00 110 ASN A CA 1
ATOM 835 C C . ASN A 1 110 ? -12.080 1.451 14.652 1.00 89.00 110 ASN A C 1
ATOM 837 O O . ASN A 1 110 ? -12.247 1.421 15.867 1.00 89.00 110 ASN A O 1
ATOM 841 N N . LEU A 1 111 ? -12.951 2.028 13.819 1.00 89.25 111 LEU A N 1
ATOM 842 C CA . LEU A 1 111 ? -14.205 2.628 14.283 1.00 89.25 111 LEU A CA 1
ATOM 843 C C . LEU A 1 111 ? -15.099 1.590 14.960 1.00 89.25 111 LEU A C 1
ATOM 845 O O . LEU A 1 111 ? -15.627 1.849 16.037 1.00 89.25 111 LEU A O 1
ATOM 849 N N . LYS A 1 112 ? -15.214 0.399 14.362 1.00 89.62 112 LYS A N 1
ATOM 850 C CA . LYS A 1 112 ? -15.987 -0.691 14.955 1.00 89.62 112 LYS A CA 1
ATOM 851 C C . LYS A 1 112 ? -15.394 -1.147 16.291 1.00 89.62 112 LYS A C 1
ATOM 853 O O . LYS A 1 112 ? -16.127 -1.273 17.260 1.00 89.62 112 LYS A O 1
ATOM 858 N N . ALA A 1 113 ? -14.075 -1.324 16.365 1.00 86.88 113 ALA A N 1
ATOM 859 C CA . ALA A 1 113 ? -13.410 -1.717 17.607 1.00 86.88 113 ALA A CA 1
ATOM 860 C C . ALA A 1 113 ? -13.628 -0.692 18.738 1.00 86.88 113 ALA A C 1
ATOM 862 O O . ALA A 1 113 ? -13.876 -1.077 19.875 1.00 86.88 113 ALA A O 1
ATOM 863 N N . GLN A 1 114 ? -13.600 0.609 18.426 1.00 87.75 114 GLN A N 1
ATOM 864 C CA . GLN A 1 114 ? -13.888 1.666 19.404 1.00 87.75 114 GLN A CA 1
ATOM 865 C C . GLN A 1 114 ? -15.345 1.662 19.882 1.00 87.75 114 GLN A C 1
ATOM 867 O O . GLN A 1 114 ? -15.602 1.956 21.049 1.00 87.75 114 GLN A O 1
ATOM 872 N N . GLN A 1 115 ? -16.295 1.347 18.997 1.00 90.50 115 GLN A N 1
ATOM 873 C CA . GLN A 1 115 ? -17.705 1.200 19.366 1.00 90.50 115 GLN A CA 1
ATOM 874 C C . GLN A 1 115 ? -17.906 0.004 20.300 1.00 90.50 115 GLN A C 1
ATOM 876 O O . GLN A 1 115 ? -18.492 0.175 21.367 1.00 90.50 115 GLN A O 1
ATOM 881 N N . ASP A 1 116 ? -17.348 -1.155 19.943 1.00 88.44 116 ASP A N 1
ATOM 882 C CA . ASP A 1 116 ? -17.445 -2.382 20.740 1.00 88.44 116 ASP A CA 1
ATOM 883 C C . ASP A 1 116 ? -16.846 -2.168 22.154 1.00 88.44 116 ASP A C 1
ATOM 885 O O . ASP A 1 116 ? -17.476 -2.506 23.157 1.00 88.44 116 ASP A O 1
ATOM 889 N N . GLU A 1 117 ? -15.682 -1.507 22.267 1.00 87.44 117 GLU A N 1
ATOM 890 C CA . GLU A 1 117 ? -15.085 -1.143 23.567 1.00 87.44 117 GLU A CA 1
ATOM 891 C C . GLU A 1 117 ? -15.951 -0.169 24.385 1.00 87.44 117 GLU A C 1
ATOM 893 O O . GLU A 1 117 ? -15.995 -0.251 25.617 1.00 87.44 117 GLU A O 1
ATOM 898 N N . GLY A 1 118 ? -16.622 0.778 23.724 1.00 87.88 118 GLY A N 1
ATOM 899 C CA . GLY A 1 118 ? -17.521 1.731 24.376 1.00 87.88 118 GLY A CA 1
ATOM 900 C C . GLY A 1 118 ? -18.778 1.064 24.936 1.00 87.88 118 GLY A C 1
ATOM 901 O O . GLY A 1 118 ? -19.186 1.360 26.061 1.00 87.88 118 GLY A O 1
ATOM 902 N N . GLU A 1 119 ? -19.364 0.132 24.182 1.00 91.75 119 GLU A N 1
ATOM 903 C CA . GLU A 1 119 ? -20.526 -0.650 24.615 1.00 91.75 119 GLU A CA 1
ATOM 904 C C . GLU A 1 119 ? -20.188 -1.590 25.777 1.00 91.75 119 GLU A C 1
ATOM 906 O O . GLU A 1 119 ? -20.976 -1.716 26.720 1.00 91.75 119 GLU A O 1
ATOM 911 N N . GLU A 1 120 ? -19.010 -2.217 25.747 1.00 89.81 120 GLU A N 1
ATOM 912 C CA . GLU A 1 120 ? -18.540 -3.098 26.819 1.00 89.81 120 GLU A CA 1
ATOM 913 C C . GLU A 1 120 ? -18.318 -2.325 28.127 1.00 89.81 120 GLU A C 1
ATOM 915 O O . GLU A 1 120 ? -18.796 -2.755 29.181 1.00 89.81 120 GLU A O 1
ATOM 920 N N . LYS A 1 121 ? -17.693 -1.139 28.065 1.00 89.69 121 LYS A N 1
ATOM 921 C CA . LYS A 1 121 ? -17.549 -0.249 29.233 1.00 89.69 121 LYS A CA 1
ATOM 922 C C . LYS A 1 121 ? -18.902 0.181 29.789 1.00 89.69 121 LYS A C 1
ATOM 924 O O . LYS A 1 121 ? -19.144 0.032 30.981 1.00 89.69 121 LYS 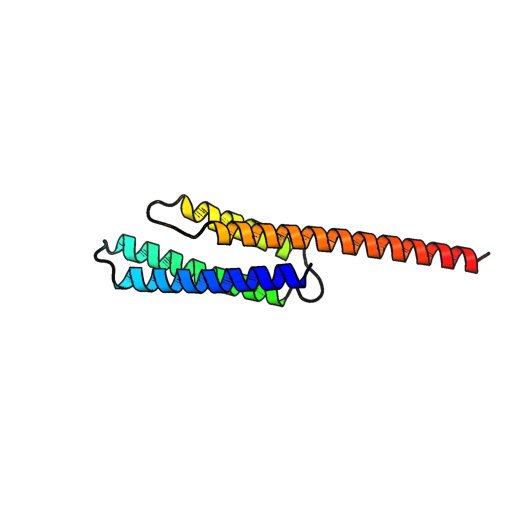A O 1
ATOM 929 N N . ALA A 1 122 ? -19.820 0.617 28.926 1.00 89.81 122 ALA A N 1
ATOM 930 C CA . ALA A 1 122 ? -21.160 1.012 29.353 1.00 89.81 122 ALA A CA 1
ATOM 931 C C . ALA A 1 122 ? -21.938 -0.149 30.002 1.00 89.81 122 ALA A C 1
ATOM 933 O O . ALA A 1 122 ? -22.744 0.071 30.908 1.00 89.81 122 ALA A O 1
ATOM 934 N N . ARG A 1 123 ? -21.712 -1.391 29.553 1.00 91.12 123 ARG A N 1
ATOM 935 C CA . ARG A 1 123 ? -22.300 -2.588 30.169 1.00 91.12 123 ARG A CA 1
ATOM 936 C C . ARG A 1 123 ? -21.684 -2.881 31.538 1.00 91.12 123 ARG A C 1
ATOM 938 O O . ARG A 1 123 ? -22.433 -3.184 32.463 1.00 91.12 123 ARG A O 1
ATOM 945 N N . GLN A 1 124 ? -20.362 -2.779 31.675 1.00 90.69 124 GLN A N 1
ATOM 946 C CA . GLN A 1 124 ? -19.683 -2.956 32.964 1.00 90.69 124 GLN A CA 1
ATOM 947 C C . GLN A 1 124 ? -20.107 -1.897 33.986 1.00 90.69 124 GLN A C 1
ATOM 949 O O . GLN A 1 124 ? -20.378 -2.242 35.133 1.00 90.69 124 GLN A O 1
ATOM 954 N N . ASP A 1 125 ? -20.247 -0.639 33.568 1.00 90.94 125 ASP A N 1
ATOM 955 C CA . ASP A 1 125 ? -20.690 0.447 34.448 1.00 90.94 125 ASP A CA 1
ATOM 956 C C . ASP A 1 125 ? -22.122 0.218 34.956 1.00 90.94 125 ASP A C 1
ATOM 958 O O . ASP A 1 125 ? -22.403 0.430 36.135 1.00 90.94 125 ASP A O 1
ATOM 962 N N . LYS A 1 126 ? -23.026 -0.279 34.098 1.00 91.69 126 LYS A N 1
ATOM 963 C CA . LYS A 1 126 ? -24.389 -0.656 34.512 1.00 91.69 126 LYS A CA 1
ATOM 964 C C . LYS A 1 126 ? -24.390 -1.786 35.539 1.00 91.69 126 LYS A C 1
ATOM 966 O O . LYS A 1 126 ? -25.031 -1.647 36.572 1.00 91.69 126 LYS A O 1
ATOM 971 N N . LEU A 1 127 ? -23.641 -2.859 35.281 1.00 91.56 127 LEU A N 1
ATOM 972 C CA . LEU A 1 127 ? -23.534 -3.996 36.203 1.00 91.56 127 LEU A CA 1
ATOM 973 C C . LEU A 1 127 ? -22.937 -3.585 37.556 1.00 91.56 127 LEU A C 1
ATOM 975 O O . LEU A 1 127 ? -23.413 -4.023 38.598 1.00 91.56 127 LEU A O 1
ATOM 979 N N . ASN A 1 128 ? -21.923 -2.717 37.549 1.00 89.38 128 ASN A N 1
ATOM 980 C CA . ASN A 1 128 ? -21.323 -2.201 38.778 1.00 89.38 128 ASN A CA 1
ATOM 981 C C . ASN A 1 128 ? -22.294 -1.328 39.578 1.00 89.38 128 ASN A C 1
ATOM 983 O O . ASN A 1 128 ? -22.274 -1.379 40.804 1.00 89.38 128 ASN A O 1
ATOM 987 N N . ASN A 1 129 ? -23.136 -0.536 38.911 1.00 88.69 129 ASN A N 1
ATOM 988 C CA . ASN A 1 129 ? -24.152 0.262 39.595 1.00 88.69 129 ASN A CA 1
ATOM 989 C C . ASN A 1 129 ? -25.251 -0.626 40.197 1.00 88.69 129 ASN A C 1
ATOM 991 O O . ASN A 1 129 ? -25.610 -0.417 41.347 1.00 88.69 129 ASN A O 1
ATOM 995 N N . GLU A 1 130 ? -25.709 -1.656 39.478 1.00 88.75 130 GLU A N 1
ATOM 996 C CA . GLU A 1 130 ? -26.704 -2.622 39.980 1.00 88.75 130 GLU A CA 1
ATOM 997 C C . GLU A 1 130 ? -26.186 -3.478 41.149 1.00 88.75 130 GLU A C 1
ATOM 999 O O . GLU A 1 130 ? -26.966 -3.907 41.989 1.00 88.75 130 GLU A O 1
ATOM 1004 N N . MET A 1 131 ? -24.877 -3.745 41.221 1.00 76.00 131 MET A N 1
ATOM 1005 C CA . MET A 1 131 ? -24.266 -4.482 42.338 1.00 76.00 131 MET A CA 1
ATOM 1006 C C . MET A 1 131 ? -24.029 -3.637 43.599 1.00 76.00 131 MET A C 1
ATOM 1008 O O . MET A 1 131 ? -23.771 -4.204 44.662 1.00 76.00 131 MET A O 1
ATOM 1012 N N . ASN A 1 132 ? -24.034 -2.309 43.470 1.00 71.94 132 ASN A N 1
ATOM 1013 C CA . ASN A 1 132 ? -23.754 -1.377 44.564 1.00 71.94 132 ASN A CA 1
ATOM 1014 C C . ASN A 1 132 ? -25.032 -0.759 45.172 1.00 71.94 132 ASN A C 1
ATOM 1016 O O . ASN A 1 132 ? -24.914 0.034 46.111 1.00 71.94 132 ASN A O 1
ATOM 1020 N N . GLU A 1 133 ? -26.214 -1.109 44.653 1.00 63.91 133 GLU A N 1
ATOM 1021 C CA . GLU A 1 133 ? -27.544 -0.822 45.224 1.00 63.91 133 GLU A CA 1
ATOM 1022 C C . GLU A 1 133 ? -28.064 -2.004 46.060 1.00 63.91 133 GLU A C 1
ATOM 1024 O O . GLU A 1 133 ? -28.683 -1.736 47.117 1.00 63.91 133 GLU A O 1
#

pLDDT: mean 86.92, std 7.62, range [60.97, 94.94]

Nearest PDB structures (foldseek):
  8auw-assembly1_D  TM=3.889E-01  e=8.115E+00  Homo sapiens

Radius of gyration: 20.97 Å; Cα contacts (8 Å, |Δi|>4): 129; chains: 1; bounding box: 49×22×72 Å